Protein AF-A0A957UWJ5-F1 (afdb_monomer)

Secondary structure (DSSP, 8-state):
-HHHHHHHHHHHHHTT--S--TTGGGSSGGGHIIIIIHHHHHHHTT-HHHHHHHHHHHHHHHHHHHHHHS-HHHHHHHHHHHHHHHHHTT--SHHHHHHHHHHHHHHHHHHHHHHHHHHHH-TT----------

Nearest PDB structures (foldseek):
  8fbo-assembly1_C  TM=3.737E-01  e=3.255E+00  synthetic construct

Radius of gyration: 19.02 Å; Cα contacts (8 Å, |Δi|>4): 102; chains: 1; bounding box: 41×35×49 Å

Structure (mmCIF, N/CA/C/O backbone):
data_AF-A0A957UWJ5-F1
#
_entry.id   AF-A0A957UWJ5-F1
#
loop_
_atom_site.group_PDB
_atom_site.id
_atom_site.type_symbol
_atom_site.label_atom_id
_atom_site.label_alt_id
_atom_site.label_comp_id
_atom_site.label_asym_id
_atom_site.label_entity_id
_atom_site.label_seq_id
_atom_site.pdbx_PDB_ins_code
_atom_site.Cartn_x
_atom_site.Cartn_y
_atom_site.Cartn_z
_atom_site.occupancy
_atom_site.B_iso_or_equiv
_atom_site.auth_seq_id
_atom_site.auth_comp_id
_atom_site.auth_asym_id
_atom_site.auth_atom_id
_atom_site.pdbx_PDB_model_num
ATOM 1 N N . ALA A 1 1 ? -6.910 -5.283 -12.302 1.00 82.06 1 ALA A N 1
ATOM 2 C CA . ALA A 1 1 ? -5.707 -4.650 -12.886 1.00 82.06 1 ALA A CA 1
ATOM 3 C C . ALA A 1 1 ? -4.599 -4.466 -11.848 1.00 82.06 1 ALA A C 1
ATOM 5 O O . ALA A 1 1 ? -3.476 -4.878 -12.103 1.00 82.06 1 ALA A O 1
ATOM 6 N N . HIS A 1 2 ? -4.920 -3.923 -10.670 1.00 97.19 2 HIS A N 1
ATOM 7 C CA . HIS A 1 2 ? -3.923 -3.536 -9.662 1.00 97.19 2 HIS A CA 1
ATOM 8 C C . HIS A 1 2 ? -3.143 -4.683 -9.017 1.00 97.19 2 HIS A C 1
ATOM 10 O O . HIS A 1 2 ? -1.928 -4.583 -8.909 1.00 97.19 2 HIS A O 1
ATOM 16 N N . VAL A 1 3 ? -3.796 -5.791 -8.641 1.00 97.19 3 VAL A N 1
ATOM 17 C CA . VAL A 1 3 ? -3.092 -6.924 -8.004 1.00 97.19 3 VAL A CA 1
ATOM 18 C C . VAL A 1 3 ? -2.022 -7.540 -8.925 1.00 97.19 3 VAL A C 1
ATOM 20 O O . VAL A 1 3 ? -0.897 -7.715 -8.467 1.00 97.19 3 VAL A O 1
ATOM 23 N N . PRO A 1 4 ? -2.279 -7.791 -10.227 1.00 97.88 4 PRO A N 1
ATOM 24 C CA . PRO A 1 4 ? -1.217 -8.192 -11.154 1.00 97.88 4 PRO A CA 1
ATOM 25 C C . PRO A 1 4 ? -0.048 -7.199 -11.261 1.00 97.88 4 PRO A C 1
ATOM 27 O O . PRO A 1 4 ? 1.107 -7.617 -11.275 1.00 97.88 4 PRO A O 1
ATOM 30 N N . ALA A 1 5 ? -0.322 -5.889 -11.316 1.00 98.12 5 ALA A N 1
ATOM 31 C CA . ALA A 1 5 ? 0.729 -4.868 -11.378 1.00 98.12 5 ALA A CA 1
ATOM 32 C C . ALA A 1 5 ? 1.593 -4.858 -10.104 1.00 98.12 5 ALA A C 1
ATOM 34 O O . ALA A 1 5 ? 2.823 -4.830 -10.190 1.00 98.12 5 ALA A O 1
ATOM 35 N N . LEU A 1 6 ? 0.946 -4.970 -8.939 1.00 98.50 6 LEU A N 1
ATOM 36 C CA . LEU A 1 6 ? 1.604 -5.143 -7.647 1.00 98.50 6 LEU A CA 1
ATOM 37 C C . LEU A 1 6 ? 2.461 -6.414 -7.619 1.00 98.50 6 LEU A C 1
ATOM 39 O O . LEU A 1 6 ? 3.616 -6.346 -7.217 1.00 98.50 6 LEU A O 1
ATOM 43 N N . ALA A 1 7 ? 1.940 -7.552 -8.084 1.00 98.44 7 ALA A N 1
ATOM 44 C CA . ALA A 1 7 ? 2.684 -8.810 -8.112 1.00 98.44 7 ALA A CA 1
ATOM 45 C C . ALA A 1 7 ? 3.966 -8.701 -8.953 1.00 98.44 7 ALA A C 1
ATOM 47 O O . ALA A 1 7 ? 5.025 -9.143 -8.519 1.00 98.44 7 ALA A O 1
ATOM 48 N N . HIS A 1 8 ? 3.910 -8.034 -10.111 1.00 98.12 8 HIS A N 1
ATOM 49 C CA . HIS A 1 8 ? 5.105 -7.792 -10.924 1.00 98.12 8 HIS A CA 1
ATOM 50 C C . HIS A 1 8 ? 6.130 -6.887 -10.226 1.00 98.12 8 HIS A C 1
ATOM 52 O O . HIS A 1 8 ? 7.329 -7.140 -10.326 1.00 98.12 8 HIS A O 1
ATOM 58 N N . ALA A 1 9 ? 5.682 -5.832 -9.538 1.00 98.00 9 ALA A N 1
ATOM 59 C CA . ALA A 1 9 ? 6.575 -4.967 -8.766 1.00 98.00 9 ALA A CA 1
ATOM 60 C C . ALA A 1 9 ? 7.195 -5.712 -7.572 1.00 98.00 9 ALA A C 1
ATOM 62 O O . ALA A 1 9 ? 8.382 -5.542 -7.296 1.00 98.00 9 ALA A O 1
ATOM 63 N N . PHE A 1 10 ? 6.413 -6.570 -6.913 1.00 98.31 10 PHE A N 1
ATOM 64 C CA . PHE A 1 10 ? 6.862 -7.426 -5.820 1.00 98.31 10 PHE A CA 1
ATOM 65 C C . PHE A 1 10 ? 7.955 -8.385 -6.280 1.00 98.31 10 PHE A C 1
ATOM 67 O O . PHE A 1 10 ? 9.025 -8.424 -5.678 1.00 98.31 10 PHE A O 1
ATOM 74 N N . ASP A 1 11 ? 7.715 -9.115 -7.370 1.00 97.81 11 ASP A N 1
ATOM 75 C CA . ASP A 1 11 ? 8.660 -10.103 -7.893 1.00 97.81 11 ASP A CA 1
ATOM 76 C C . ASP A 1 11 ? 9.981 -9.439 -8.324 1.00 97.81 11 ASP A C 1
ATOM 78 O O . ASP A 1 11 ? 11.062 -9.969 -8.063 1.00 97.81 11 ASP A O 1
ATOM 82 N N . ALA A 1 12 ? 9.910 -8.238 -8.911 1.00 96.75 12 ALA A N 1
ATOM 83 C CA . ALA A 1 12 ? 11.089 -7.451 -9.267 1.00 96.75 12 ALA A CA 1
ATOM 84 C C . ALA A 1 12 ? 11.868 -6.962 -8.035 1.00 96.75 12 ALA A C 1
ATOM 86 O O . ALA A 1 12 ? 13.096 -7.059 -8.007 1.00 96.75 12 ALA A O 1
ATOM 87 N N . ALA A 1 13 ? 11.171 -6.449 -7.018 1.00 95.94 13 ALA A N 1
ATOM 88 C CA . ALA A 1 13 ? 11.802 -5.959 -5.800 1.00 95.94 13 ALA A CA 1
ATOM 89 C C . ALA A 1 13 ? 12.431 -7.109 -4.999 1.00 95.94 13 ALA A C 1
ATOM 91 O O . ALA A 1 13 ? 13.614 -7.040 -4.676 1.00 95.94 13 ALA A O 1
ATOM 92 N N . ALA A 1 14 ? 11.694 -8.198 -4.756 1.00 95.31 14 ALA A N 1
ATOM 93 C CA . ALA A 1 14 ? 12.146 -9.350 -3.971 1.00 95.31 14 ALA A CA 1
ATOM 94 C C . ALA A 1 14 ? 13.388 -10.045 -4.558 1.00 95.31 14 ALA A C 1
ATOM 96 O O . ALA A 1 14 ? 14.168 -10.638 -3.816 1.00 95.31 14 ALA A O 1
ATOM 97 N N . ALA A 1 15 ? 13.601 -9.956 -5.876 1.00 94.44 15 ALA A N 1
ATOM 98 C CA . ALA A 1 15 ? 14.810 -10.456 -6.533 1.00 94.44 15 ALA A CA 1
ATOM 99 C C . ALA A 1 15 ? 16.056 -9.575 -6.303 1.00 94.44 15 ALA A C 1
ATOM 101 O O . ALA A 1 15 ? 17.179 -10.027 -6.542 1.00 94.44 15 ALA A O 1
ATOM 102 N N . LEU A 1 16 ? 15.873 -8.322 -5.880 1.00 91.00 16 LEU A N 1
ATOM 103 C CA . LEU A 1 16 ? 16.930 -7.313 -5.790 1.00 91.00 16 LEU A CA 1
ATOM 104 C C . LEU A 1 16 ? 17.182 -6.790 -4.376 1.00 91.00 16 LEU A C 1
ATOM 106 O O . LEU A 1 16 ? 18.248 -6.209 -4.180 1.00 91.00 16 LEU A O 1
ATOM 110 N N . VAL A 1 17 ? 16.268 -7.011 -3.418 1.00 87.38 17 VAL A N 1
ATOM 111 C CA . VAL A 1 17 ? 16.419 -6.546 -2.029 1.00 87.38 17 VAL A CA 1
ATOM 112 C C . VAL A 1 17 ? 17.769 -6.988 -1.464 1.00 87.38 17 VAL A C 1
ATOM 114 O O . VAL A 1 17 ? 18.050 -8.178 -1.303 1.00 87.38 17 VAL A O 1
ATOM 117 N N . LYS A 1 18 ? 18.605 -6.002 -1.150 1.00 85.31 18 LYS A N 1
ATOM 118 C CA . LYS A 1 18 ? 19.921 -6.170 -0.518 1.00 85.31 18 LYS A CA 1
ATOM 119 C C . LYS A 1 18 ? 20.112 -5.183 0.616 1.00 85.31 18 LYS A C 1
ATOM 121 O O . LYS A 1 18 ? 20.799 -5.503 1.586 1.00 85.31 18 LYS A O 1
ATOM 126 N N . THR A 1 19 ? 19.525 -3.993 0.500 1.00 83.31 19 THR A N 1
ATOM 127 C CA . THR A 1 19 ? 19.641 -2.978 1.539 1.00 83.31 19 THR A CA 1
ATOM 128 C C . THR A 1 19 ? 18.785 -3.375 2.748 1.00 83.31 19 THR A C 1
ATOM 130 O O . THR A 1 19 ? 17.581 -3.599 2.600 1.00 83.31 19 THR A O 1
ATOM 133 N N . PRO A 1 20 ? 19.359 -3.445 3.965 1.00 80.31 20 PRO A N 1
ATOM 134 C CA . PRO A 1 20 ? 18.632 -3.805 5.179 1.00 80.31 20 PRO A CA 1
ATOM 135 C C . PRO A 1 20 ? 17.853 -2.599 5.726 1.00 80.31 20 PRO A C 1
ATOM 137 O O . PRO A 1 20 ? 18.110 -2.114 6.827 1.00 80.31 20 PRO A O 1
ATOM 140 N N . ILE A 1 21 ? 16.918 -2.077 4.936 1.00 80.06 21 ILE A N 1
ATOM 141 C CA . ILE A 1 21 ? 15.938 -1.090 5.400 1.00 80.06 21 ILE A CA 1
ATOM 142 C C . ILE A 1 21 ? 14.778 -1.789 6.122 1.00 80.06 21 ILE A C 1
ATOM 144 O O . ILE A 1 21 ? 14.571 -2.999 5.989 1.00 80.06 21 ILE A O 1
ATOM 148 N N . LEU A 1 22 ? 14.029 -1.021 6.919 1.00 84.00 22 LEU A N 1
ATOM 149 C CA . LEU A 1 22 ? 12.871 -1.528 7.658 1.00 84.00 22 LEU A CA 1
ATOM 150 C C . LEU A 1 22 ? 11.915 -2.286 6.723 1.00 84.00 22 LEU A C 1
ATOM 152 O O . LEU A 1 22 ? 11.658 -1.851 5.602 1.00 84.00 22 LEU A O 1
ATOM 156 N N . PHE A 1 23 ? 11.366 -3.398 7.221 1.00 84.38 23 PHE A N 1
ATOM 157 C CA . PHE A 1 23 ? 10.418 -4.264 6.505 1.00 84.38 23 PHE A CA 1
ATOM 158 C C . PHE A 1 23 ? 10.995 -5.054 5.314 1.00 84.38 23 PHE A C 1
ATOM 160 O O . PHE A 1 23 ? 10.237 -5.509 4.462 1.00 84.38 23 PHE A O 1
ATOM 167 N N . ALA A 1 24 ? 12.313 -5.284 5.249 1.00 85.94 24 ALA A N 1
ATOM 168 C CA . ALA A 1 24 ? 12.923 -6.117 4.198 1.00 85.94 24 ALA A CA 1
ATOM 169 C C . ALA A 1 24 ? 12.370 -7.551 4.125 1.00 85.94 24 ALA A C 1
ATOM 171 O O . ALA A 1 24 ? 12.262 -8.109 3.036 1.00 85.94 24 ALA A O 1
ATOM 172 N N . SER A 1 25 ? 11.951 -8.133 5.253 1.00 89.88 25 SER A N 1
ATOM 173 C CA . SER A 1 25 ? 11.282 -9.443 5.287 1.00 89.88 25 SER A CA 1
ATOM 174 C C . SER A 1 25 ? 9.991 -9.487 4.473 1.00 89.88 25 SER A C 1
ATOM 176 O O . SER A 1 25 ? 9.648 -10.535 3.922 1.00 89.88 25 SER A O 1
ATOM 178 N N . ASP A 1 26 ? 9.294 -8.354 4.386 1.00 92.19 26 ASP A N 1
ATOM 179 C CA . ASP A 1 26 ? 7.964 -8.257 3.787 1.00 92.19 26 ASP A CA 1
ATOM 180 C C . ASP A 1 26 ? 8.041 -8.293 2.257 1.00 92.19 26 ASP A C 1
ATOM 182 O O . ASP A 1 26 ? 7.057 -8.613 1.599 1.00 92.19 26 ASP A O 1
ATOM 186 N N . ILE A 1 27 ? 9.220 -8.020 1.687 1.00 94.94 27 ILE A N 1
ATOM 187 C CA . ILE A 1 27 ? 9.502 -8.087 0.250 1.00 94.94 27 ILE A CA 1
ATOM 188 C C . ILE A 1 27 ? 10.496 -9.224 0.003 1.00 94.94 27 ILE A C 1
ATOM 190 O O . ILE A 1 27 ? 11.671 -9.032 -0.304 1.00 94.94 27 ILE A O 1
ATOM 194 N N . SER A 1 28 ? 10.007 -10.448 0.185 1.00 94.62 28 SER A N 1
ATOM 195 C CA . SER A 1 28 ? 10.775 -11.679 0.011 1.00 94.62 28 SER A CA 1
ATOM 196 C C . SER A 1 28 ? 9.935 -12.760 -0.671 1.00 94.62 28 SER A C 1
ATOM 198 O O . SER A 1 28 ? 8.703 -12.711 -0.609 1.00 94.62 28 SER A O 1
ATOM 200 N N . PRO A 1 29 ? 10.557 -13.792 -1.271 1.00 95.00 29 PRO A N 1
ATOM 201 C CA . PRO A 1 29 ? 9.809 -14.915 -1.834 1.00 95.00 29 PRO A CA 1
ATOM 202 C C . PRO A 1 29 ? 8.856 -15.577 -0.826 1.00 95.00 29 PRO A C 1
ATOM 204 O O . PRO A 1 29 ? 7.753 -15.972 -1.193 1.00 95.00 29 PRO A O 1
ATOM 207 N N . ALA A 1 30 ? 9.248 -15.644 0.453 1.00 95.56 30 ALA A N 1
ATOM 208 C CA . ALA A 1 30 ? 8.425 -16.209 1.523 1.00 95.56 30 ALA A CA 1
ATOM 209 C C . ALA A 1 30 ? 7.211 -15.332 1.878 1.00 95.56 30 ALA A C 1
ATOM 211 O O . ALA A 1 30 ? 6.173 -15.855 2.273 1.00 95.56 30 ALA A O 1
ATOM 212 N N . ALA A 1 31 ? 7.317 -14.011 1.710 1.00 95.88 31 ALA A N 1
ATOM 213 C CA . ALA A 1 31 ? 6.231 -13.070 1.975 1.00 95.88 31 ALA A CA 1
ATOM 214 C C . ALA A 1 31 ? 5.256 -12.913 0.796 1.00 95.88 31 ALA A C 1
ATOM 216 O O . ALA A 1 31 ? 4.186 -12.323 0.963 1.00 95.88 31 ALA A O 1
ATOM 217 N N . ARG A 1 32 ? 5.587 -13.446 -0.389 1.00 97.19 32 ARG A N 1
ATOM 218 C CA . ARG A 1 32 ? 4.751 -13.314 -1.590 1.00 97.19 32 ARG A CA 1
ATOM 219 C C . ARG A 1 32 ? 3.328 -13.854 -1.401 1.00 97.19 32 ARG A C 1
ATOM 221 O O . ARG A 1 32 ? 2.408 -13.114 -1.743 1.00 97.19 32 ARG A O 1
ATOM 228 N N . PRO A 1 33 ? 3.101 -15.063 -0.843 1.00 97.19 33 PRO A N 1
ATOM 229 C CA . PRO A 1 33 ? 1.739 -15.559 -0.642 1.00 97.19 33 PRO A CA 1
ATOM 230 C C . PRO A 1 33 ? 0.950 -14.681 0.333 1.00 97.19 33 PRO A C 1
ATOM 232 O O . PRO A 1 33 ? -0.213 -14.378 0.105 1.00 97.19 33 PRO A O 1
ATOM 235 N N . ILE A 1 34 ? 1.611 -14.178 1.377 1.00 95.88 34 ILE A N 1
ATOM 236 C CA . ILE A 1 34 ? 0.987 -13.291 2.367 1.00 95.88 34 ILE A CA 1
ATOM 237 C C . ILE A 1 34 ? 0.565 -11.968 1.710 1.00 95.88 34 ILE A C 1
ATOM 239 O O . ILE A 1 34 ? -0.547 -11.495 1.911 1.00 95.88 34 ILE A O 1
ATOM 243 N N . SER A 1 35 ? 1.442 -11.386 0.891 1.00 96.19 35 SER A N 1
ATOM 244 C CA . SER A 1 35 ? 1.228 -10.063 0.298 1.00 96.19 35 SER A CA 1
ATOM 245 C C . SER A 1 35 ? 0.296 -10.071 -0.914 1.00 96.19 35 SER A C 1
ATOM 247 O O . SER A 1 35 ? -0.501 -9.150 -1.083 1.00 96.19 35 SER A O 1
ATOM 249 N N . ILE A 1 36 ? 0.422 -11.071 -1.789 1.00 97.94 36 ILE A N 1
ATOM 250 C CA . ILE A 1 36 ? -0.302 -11.127 -3.065 1.00 97.94 36 ILE A CA 1
ATOM 251 C C . ILE A 1 36 ? -1.554 -11.988 -2.934 1.00 97.94 36 ILE A C 1
ATOM 253 O O . ILE A 1 36 ? -2.651 -11.512 -3.231 1.00 97.94 36 ILE A O 1
ATOM 257 N N . ASP A 1 37 ? -1.411 -13.225 -2.460 1.00 97.50 37 ASP A N 1
ATOM 258 C CA . ASP A 1 37 ? -2.555 -14.130 -2.333 1.00 97.50 37 ASP A CA 1
ATOM 259 C C . ASP A 1 37 ? -3.467 -13.673 -1.188 1.00 97.50 37 ASP A C 1
ATOM 261 O O . ASP A 1 37 ? -4.685 -13.684 -1.347 1.00 97.50 37 ASP A O 1
ATOM 265 N N . GLY A 1 38 ? -2.901 -13.133 -0.102 1.00 96.69 38 GLY A N 1
ATOM 266 C CA . GLY A 1 38 ? -3.670 -12.499 0.972 1.00 96.69 38 GLY A CA 1
ATOM 267 C C . GLY A 1 38 ? -4.528 -11.322 0.491 1.00 96.69 38 GLY A C 1
ATOM 268 O O . GLY A 1 38 ? -5.690 -11.212 0.876 1.00 96.69 38 GLY A O 1
ATOM 269 N N . ALA A 1 39 ? -4.021 -10.484 -0.422 1.00 96.75 39 ALA A N 1
ATOM 270 C CA . ALA A 1 39 ? -4.825 -9.415 -1.020 1.00 96.75 39 ALA A CA 1
ATOM 271 C C . ALA A 1 39 ? -5.977 -9.973 -1.879 1.00 96.75 39 ALA A C 1
ATOM 273 O O . ALA A 1 39 ? -7.093 -9.450 -1.839 1.00 96.75 39 ALA A O 1
ATOM 274 N N . LEU A 1 40 ? -5.736 -11.047 -2.641 1.00 97.44 40 LEU A N 1
ATOM 275 C CA . LEU A 1 40 ? -6.781 -11.725 -3.419 1.00 97.44 40 LEU A CA 1
ATOM 276 C C . LEU A 1 40 ? -7.842 -12.364 -2.517 1.00 97.44 40 LEU A C 1
ATOM 278 O O . LEU A 1 40 ? -9.032 -12.236 -2.800 1.00 97.44 40 LEU A O 1
ATOM 282 N N . GLU A 1 41 ? -7.426 -13.003 -1.426 1.00 98.00 41 GLU A N 1
ATOM 283 C CA . GLU A 1 41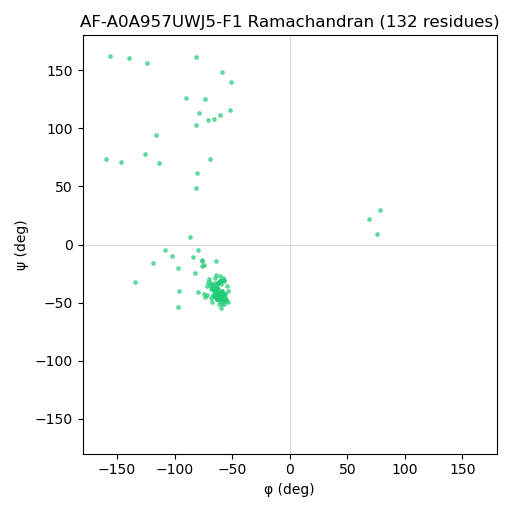 ? -8.317 -13.608 -0.437 1.00 98.00 41 GLU A CA 1
ATOM 284 C C . GLU A 1 41 ? -9.182 -12.549 0.254 1.00 98.00 41 GLU A C 1
ATOM 286 O O . GLU A 1 41 ? -10.403 -12.689 0.322 1.00 98.00 41 GLU A O 1
ATOM 291 N N . GLN A 1 42 ? -8.582 -11.438 0.691 1.00 97.75 42 GLN A N 1
ATOM 292 C CA . GLN A 1 42 ? -9.317 -10.314 1.271 1.00 97.75 42 GLN A CA 1
ATOM 293 C C . GLN A 1 42 ? -10.355 -9.756 0.290 1.00 97.75 42 GLN A C 1
ATOM 295 O O . GLN A 1 42 ? -11.494 -9.502 0.680 1.00 97.75 42 GLN A O 1
ATOM 300 N N . ILE A 1 43 ? -10.009 -9.615 -0.994 1.00 97.06 43 ILE A N 1
ATOM 301 C CA . ILE A 1 43 ? -10.969 -9.203 -2.029 1.00 97.06 43 ILE A CA 1
ATOM 302 C C . ILE A 1 43 ? -12.098 -10.230 -2.166 1.00 97.06 43 ILE A C 1
ATOM 304 O O . ILE A 1 43 ? -13.262 -9.833 -2.210 1.00 97.06 43 ILE A O 1
ATOM 308 N N . ALA A 1 44 ? -11.776 -11.523 -2.215 1.00 97.81 44 ALA A N 1
ATOM 309 C CA . ALA A 1 44 ? -12.764 -12.592 -2.348 1.00 97.81 44 ALA A CA 1
ATOM 310 C C . ALA A 1 44 ? -13.740 -12.642 -1.158 1.00 97.81 44 ALA A C 1
ATOM 312 O O . ALA A 1 44 ? -14.921 -12.927 -1.346 1.00 97.81 44 ALA A O 1
ATOM 313 N N . HIS A 1 45 ? -13.273 -12.299 0.043 1.00 98.06 45 HIS A N 1
ATOM 314 C CA . HIS A 1 45 ? -14.087 -12.217 1.258 1.00 98.06 45 HIS A CA 1
ATOM 315 C C . HIS A 1 45 ? -14.789 -10.860 1.461 1.00 98.06 45 HIS A C 1
ATOM 317 O O . HIS A 1 45 ? -15.406 -10.637 2.500 1.00 98.06 45 HIS A O 1
ATOM 323 N N . GLY A 1 46 ? -14.720 -9.939 0.493 1.00 97.81 46 GLY A N 1
ATOM 324 C CA . GLY A 1 46 ? -15.366 -8.624 0.590 1.00 97.81 46 GLY A CA 1
ATOM 325 C C . GLY A 1 46 ? -14.644 -7.626 1.505 1.00 97.81 46 GLY A C 1
ATOM 326 O O . GLY A 1 46 ? -15.144 -6.526 1.749 1.00 97.81 46 GLY A O 1
ATOM 327 N N . LEU A 1 47 ? -13.438 -7.954 1.975 1.00 97.88 47 LEU A N 1
ATOM 328 C CA . LEU A 1 47 ? -12.581 -7.110 2.813 1.00 97.88 47 LEU A CA 1
ATOM 329 C C . LEU A 1 47 ? -11.801 -6.090 1.964 1.00 97.88 47 LEU A C 1
ATOM 331 O O . LEU A 1 47 ? -10.592 -5.920 2.102 1.00 97.88 47 LEU A O 1
ATOM 335 N N . HIS A 1 48 ? -12.489 -5.383 1.064 1.00 95.94 48 HIS A N 1
ATOM 336 C CA . HIS A 1 48 ? -11.854 -4.513 0.066 1.00 95.94 48 HIS A CA 1
ATOM 337 C C . HIS A 1 48 ? -11.049 -3.356 0.672 1.00 95.94 48 HIS A C 1
ATOM 339 O O . HIS A 1 48 ? -10.036 -2.957 0.102 1.00 95.94 48 HIS A O 1
ATOM 345 N N . ARG A 1 49 ? -11.485 -2.818 1.821 1.00 95.94 49 ARG A N 1
ATOM 346 C CA . ARG A 1 49 ? -10.764 -1.744 2.533 1.00 95.94 49 ARG A CA 1
ATOM 347 C C . ARG A 1 49 ? -9.428 -2.224 3.098 1.00 95.94 49 ARG A C 1
ATOM 349 O O . ARG A 1 49 ? -8.451 -1.487 3.056 1.00 95.94 49 ARG A O 1
ATOM 356 N N . GLU A 1 50 ? -9.397 -3.458 3.578 1.00 96.88 50 GLU A N 1
ATOM 357 C CA . GLU A 1 50 ? -8.179 -4.074 4.092 1.00 96.88 50 GLU A CA 1
ATOM 358 C C . GLU A 1 50 ? -7.240 -4.433 2.936 1.00 96.88 50 GLU A C 1
ATOM 360 O O . GLU A 1 50 ? -6.067 -4.063 2.942 1.00 96.88 50 GLU A O 1
ATOM 365 N N . ALA A 1 51 ? -7.794 -5.034 1.877 1.00 97.62 51 ALA A N 1
ATOM 366 C CA . ALA A 1 51 ? -7.047 -5.356 0.667 1.00 97.62 51 ALA A CA 1
ATOM 367 C C . ALA A 1 51 ? -6.366 -4.125 0.071 1.00 97.62 51 ALA A C 1
ATOM 369 O O . ALA A 1 51 ? -5.174 -4.159 -0.224 1.00 97.62 51 ALA A O 1
ATOM 370 N N . ILE A 1 52 ? -7.095 -3.015 -0.083 1.00 97.62 52 ILE A N 1
ATOM 371 C CA . ILE A 1 52 ? -6.525 -1.814 -0.694 1.00 97.62 52 ILE A CA 1
ATOM 372 C C . ILE A 1 52 ? -5.434 -1.187 0.179 1.00 97.62 52 ILE A C 1
ATOM 374 O O . ILE A 1 52 ? -4.429 -0.719 -0.357 1.00 97.62 52 ILE A O 1
ATOM 378 N N . PHE A 1 53 ? -5.592 -1.225 1.507 1.00 97.12 53 PHE A N 1
ATOM 379 C CA . PHE A 1 53 ? -4.570 -0.772 2.446 1.00 97.12 53 PHE A CA 1
ATOM 380 C C . PHE A 1 53 ? -3.277 -1.577 2.271 1.00 97.12 53 PHE A C 1
ATOM 382 O O . PHE A 1 53 ? -2.228 -0.995 1.980 1.00 97.12 53 PHE A O 1
ATOM 389 N N . TRP A 1 54 ? -3.357 -2.910 2.347 1.00 97.69 54 TRP A N 1
ATOM 390 C CA . TRP A 1 54 ? -2.180 -3.769 2.196 1.00 97.69 54 TRP A CA 1
ATOM 391 C C . TRP A 1 54 ? -1.562 -3.685 0.809 1.00 97.69 54 TRP A C 1
ATOM 393 O O . TRP A 1 54 ? -0.340 -3.641 0.690 1.00 97.69 54 TRP A O 1
ATOM 403 N N . MET A 1 55 ? -2.375 -3.579 -0.242 1.00 98.25 55 MET A N 1
ATOM 404 C CA . MET A 1 55 ? -1.871 -3.387 -1.599 1.00 98.25 55 MET A CA 1
ATOM 405 C C . MET A 1 55 ? -1.019 -2.119 -1.710 1.00 98.25 55 MET A C 1
ATOM 407 O O . MET A 1 55 ? 0.089 -2.185 -2.239 1.00 98.25 55 MET A O 1
ATOM 411 N N . VAL A 1 56 ? -1.493 -0.977 -1.195 1.00 98.06 56 VAL A N 1
ATOM 412 C CA . VAL A 1 56 ? -0.737 0.288 -1.233 1.00 98.06 56 VAL A CA 1
ATOM 413 C C . VAL A 1 56 ? 0.535 0.200 -0.390 1.00 98.06 56 VAL A C 1
ATOM 415 O O . VAL A 1 56 ? 1.595 0.632 -0.851 1.00 98.06 56 VAL A O 1
ATOM 418 N N . VAL A 1 57 ? 0.461 -0.383 0.811 1.00 96.94 57 VAL A N 1
ATOM 419 C CA . VAL A 1 57 ? 1.623 -0.573 1.698 1.00 96.94 57 VAL A CA 1
ATOM 420 C C . VAL A 1 57 ? 2.696 -1.416 1.011 1.00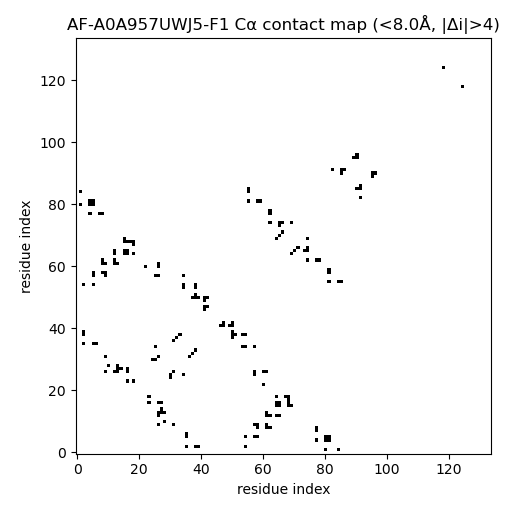 96.94 57 VAL A C 1
ATOM 422 O O . VAL A 1 57 ? 3.854 -0.998 0.924 1.00 96.94 57 VAL A O 1
ATOM 425 N N . THR A 1 58 ? 2.317 -2.573 0.470 1.00 97.69 58 THR A N 1
ATOM 426 C CA . THR A 1 58 ? 3.245 -3.484 -0.203 1.00 97.69 58 THR A CA 1
ATOM 427 C C . THR A 1 58 ? 3.839 -2.845 -1.453 1.00 97.69 58 THR A C 1
ATOM 429 O O . THR A 1 58 ? 5.055 -2.900 -1.634 1.00 97.69 58 THR A O 1
ATOM 432 N N . TYR A 1 59 ? 3.036 -2.173 -2.285 1.00 98.19 59 TYR A N 1
ATOM 433 C CA . TYR A 1 59 ? 3.550 -1.503 -3.486 1.00 98.19 59 TYR A CA 1
ATOM 434 C C . TYR A 1 59 ? 4.546 -0.394 -3.120 1.00 98.19 59 TYR A C 1
ATOM 436 O O . TYR A 1 59 ? 5.634 -0.321 -3.692 1.00 98.19 59 TYR A O 1
ATOM 444 N N . THR A 1 60 ? 4.222 0.420 -2.111 1.00 96.50 60 THR A N 1
ATOM 445 C CA . THR A 1 60 ? 5.110 1.486 -1.622 1.00 96.50 60 THR A CA 1
ATOM 446 C C . THR A 1 60 ? 6.453 0.913 -1.173 1.00 96.50 60 THR A C 1
ATOM 448 O O . THR A 1 60 ? 7.500 1.439 -1.546 1.00 96.50 60 THR A O 1
ATOM 451 N N . ARG A 1 61 ? 6.443 -0.206 -0.436 1.00 95.56 61 ARG A N 1
ATOM 452 C CA . ARG A 1 61 ? 7.671 -0.908 -0.037 1.00 95.56 61 ARG A CA 1
ATOM 453 C C . ARG A 1 61 ? 8.454 -1.406 -1.250 1.00 95.56 61 ARG A C 1
ATOM 455 O O . ARG A 1 61 ? 9.650 -1.149 -1.316 1.00 95.56 61 ARG A O 1
ATOM 462 N N . CYS A 1 62 ? 7.799 -2.028 -2.233 1.00 96.50 62 CYS A N 1
ATOM 463 C CA . CYS A 1 62 ? 8.460 -2.472 -3.468 1.00 96.50 62 CYS A CA 1
ATOM 464 C C . CYS A 1 62 ? 9.209 -1.317 -4.147 1.00 96.50 62 CYS A C 1
ATOM 466 O O . CYS A 1 62 ? 10.391 -1.447 -4.458 1.00 96.50 62 CYS A O 1
ATOM 468 N N . LEU A 1 63 ? 8.548 -0.168 -4.335 1.00 96.44 63 LEU A N 1
ATOM 469 C CA . LEU A 1 63 ? 9.175 1.000 -4.958 1.00 96.44 63 LEU A CA 1
ATOM 470 C C . LEU A 1 63 ? 10.292 1.594 -4.092 1.00 96.44 63 LEU A C 1
ATOM 472 O O . LEU A 1 63 ? 11.302 2.046 -4.632 1.00 96.44 63 LEU A O 1
ATOM 476 N N . HIS A 1 64 ? 10.146 1.561 -2.765 1.00 94.88 64 HIS A N 1
ATOM 477 C CA . HIS A 1 64 ? 11.190 2.002 -1.845 1.00 94.88 64 HIS A CA 1
ATOM 478 C C . HIS A 1 64 ? 12.466 1.166 -2.013 1.00 94.88 64 HIS A C 1
ATOM 480 O O . HIS A 1 64 ? 13.531 1.737 -2.234 1.00 94.88 64 HIS A O 1
ATOM 486 N N . PHE A 1 65 ? 12.360 -0.168 -2.032 1.00 94.00 65 PHE A N 1
ATOM 487 C CA . PHE A 1 65 ? 13.505 -1.045 -2.305 1.00 94.00 65 PHE A CA 1
ATOM 488 C C . PHE A 1 65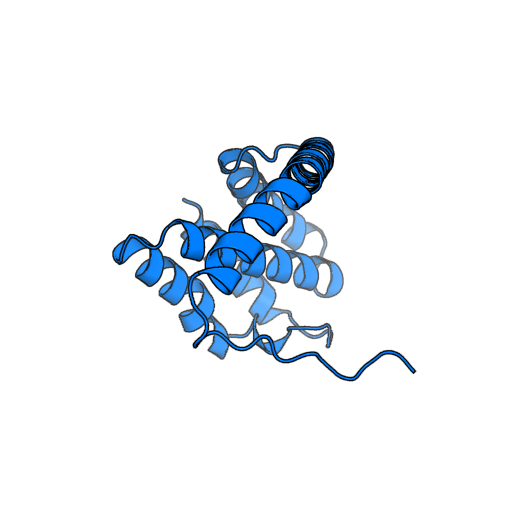 ? 14.087 -0.827 -3.703 1.00 94.00 65 PHE A C 1
ATOM 490 O O . PHE A 1 65 ? 15.297 -0.669 -3.836 1.00 94.00 65 PHE A O 1
ATOM 497 N N . LEU A 1 66 ? 13.249 -0.748 -4.743 1.00 95.00 66 LEU A N 1
ATOM 498 C CA . LEU A 1 66 ? 13.719 -0.509 -6.113 1.00 95.00 66 LEU A CA 1
ATOM 499 C C . LEU A 1 66 ? 14.466 0.826 -6.255 1.00 95.00 66 LEU A C 1
ATOM 501 O O . LEU A 1 66 ? 15.402 0.914 -7.040 1.00 95.00 66 LEU A O 1
ATOM 505 N N . THR A 1 67 ? 14.101 1.845 -5.475 1.00 95.00 67 THR A N 1
ATOM 506 C CA . THR A 1 67 ? 14.812 3.135 -5.462 1.00 95.00 67 THR A CA 1
ATOM 507 C C . THR A 1 67 ? 16.250 3.005 -4.946 1.00 95.00 67 THR A C 1
ATOM 509 O O . THR A 1 67 ? 17.113 3.780 -5.352 1.00 95.00 67 THR A O 1
ATOM 512 N N . HIS A 1 68 ? 16.523 2.034 -4.069 1.00 92.38 68 HIS A N 1
ATOM 513 C CA . HIS A 1 68 ? 17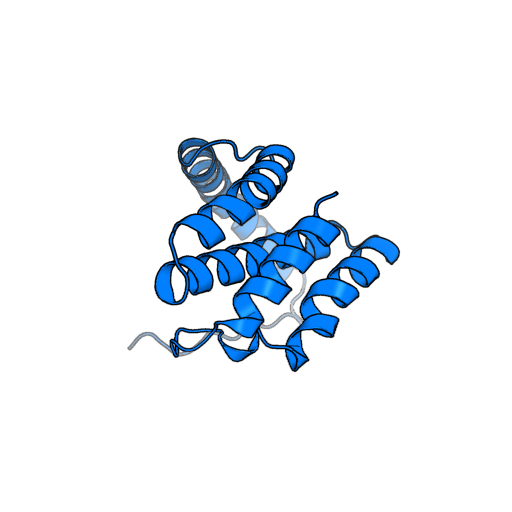.847 1.811 -3.481 1.00 92.38 68 HIS A CA 1
ATOM 514 C C . HIS A 1 68 ? 18.665 0.739 -4.209 1.00 92.38 68 HIS A C 1
ATOM 516 O O . HIS A 1 68 ? 19.870 0.906 -4.392 1.00 92.38 68 HIS A O 1
ATOM 522 N N . ASP A 1 69 ? 18.017 -0.351 -4.619 1.00 91.62 69 ASP A N 1
ATOM 523 C CA . ASP A 1 69 ? 18.692 -1.588 -5.020 1.00 91.62 69 ASP A CA 1
ATOM 524 C C . ASP A 1 69 ? 18.636 -1.861 -6.536 1.00 91.62 69 ASP A C 1
ATOM 526 O O . ASP A 1 69 ? 19.258 -2.820 -7.009 1.00 91.62 69 ASP A O 1
ATOM 530 N N . ALA A 1 70 ? 17.917 -1.041 -7.317 1.00 93.12 70 ALA A N 1
ATOM 531 C CA . ALA A 1 70 ? 17.714 -1.256 -8.749 1.00 93.12 70 ALA A CA 1
ATOM 532 C C . ALA A 1 70 ? 18.158 -0.073 -9.635 1.00 93.12 70 ALA A C 1
ATOM 534 O O . ALA A 1 70 ? 18.177 1.077 -9.195 1.00 93.12 70 ALA A O 1
ATOM 535 N N . PRO A 1 71 ? 18.466 -0.328 -10.923 1.00 94.75 71 PRO A N 1
ATOM 536 C CA . PRO A 1 71 ? 18.600 0.728 -11.924 1.00 94.75 71 PRO A CA 1
ATOM 537 C C . PRO A 1 71 ? 17.309 1.545 -12.071 1.00 94.75 71 PRO A C 1
ATOM 539 O O . PRO A 1 71 ? 16.201 1.008 -11.949 1.00 94.75 71 PRO A O 1
ATOM 542 N N . ALA A 1 72 ? 17.448 2.831 -12.400 1.00 94.69 72 ALA A N 1
ATOM 543 C CA . ALA A 1 72 ? 16.330 3.771 -12.508 1.00 94.69 72 ALA A CA 1
ATOM 544 C C . ALA A 1 72 ? 15.254 3.320 -13.515 1.00 94.69 72 ALA A C 1
ATOM 546 O O . ALA A 1 72 ? 14.066 3.584 -13.326 1.00 94.69 72 ALA A O 1
ATOM 547 N N . GLU A 1 73 ? 15.647 2.591 -14.560 1.00 96.44 73 GLU A N 1
ATOM 548 C CA . GLU A 1 73 ? 14.748 2.060 -15.585 1.00 96.44 73 GLU A CA 1
ATOM 549 C C . GLU A 1 73 ? 13.773 1.023 -15.021 1.00 96.44 73 GLU A C 1
ATOM 551 O O . GLU A 1 73 ? 12.637 0.917 -15.491 1.00 96.44 73 GLU A O 1
ATOM 556 N N . LEU A 1 74 ? 14.202 0.249 -14.017 1.00 94.69 74 LEU A N 1
ATOM 557 C CA . LEU A 1 74 ? 13.344 -0.751 -13.393 1.00 94.69 74 LEU A CA 1
ATOM 558 C C . LEU A 1 74 ? 12.308 -0.083 -12.489 1.00 94.69 74 LEU A C 1
ATOM 560 O O . LEU A 1 74 ? 11.132 -0.427 -12.574 1.00 94.69 74 LEU A O 1
ATOM 564 N N . LEU A 1 75 ? 12.709 0.925 -11.707 1.00 96.75 75 LEU A N 1
ATOM 565 C CA . LEU A 1 75 ? 11.772 1.750 -10.941 1.00 96.75 75 LEU A CA 1
ATOM 566 C C . LEU A 1 75 ? 10.731 2.395 -11.871 1.00 96.75 75 LEU A C 1
ATOM 568 O O . LEU A 1 75 ? 9.531 2.210 -11.675 1.00 96.75 75 LEU A O 1
ATOM 572 N N . ALA A 1 76 ? 11.189 3.056 -12.940 1.00 97.19 76 ALA A N 1
ATOM 573 C CA . ALA A 1 76 ? 10.326 3.736 -13.907 1.00 97.19 76 ALA A CA 1
ATOM 574 C C . ALA A 1 76 ? 9.302 2.804 -14.581 1.00 97.19 76 ALA A C 1
ATOM 576 O O . ALA A 1 76 ? 8.210 3.244 -14.936 1.00 97.19 76 ALA A O 1
ATOM 577 N N . ARG A 1 77 ? 9.615 1.511 -14.733 1.00 97.69 77 ARG A N 1
ATOM 578 C CA . ARG A 1 77 ? 8.682 0.509 -15.272 1.00 97.69 77 ARG A CA 1
ATOM 579 C C . ARG A 1 77 ? 7.507 0.226 -14.333 1.00 97.69 77 ARG A C 1
ATOM 581 O O . ARG A 1 77 ? 6.418 -0.082 -14.813 1.00 97.69 77 ARG A O 1
ATOM 588 N N . HIS A 1 78 ? 7.723 0.288 -13.020 1.00 97.81 78 HIS A N 1
ATOM 589 C CA . HIS A 1 78 ? 6.724 -0.099 -12.020 1.00 97.81 78 HIS A CA 1
ATOM 590 C C . HIS A 1 78 ? 5.927 1.082 -11.453 1.00 97.81 78 HIS A C 1
ATOM 592 O O . HIS A 1 78 ? 4.816 0.858 -10.963 1.00 97.81 78 HIS A O 1
ATOM 598 N N . THR A 1 79 ? 6.435 2.313 -11.572 1.00 97.56 79 THR A N 1
ATOM 599 C CA . THR A 1 79 ? 5.761 3.540 -11.112 1.00 97.56 79 THR A CA 1
ATOM 600 C C . THR A 1 79 ? 4.359 3.746 -11.708 1.00 97.56 79 THR A C 1
ATOM 602 O O . THR A 1 79 ? 3.439 3.972 -10.927 1.00 97.56 79 THR A O 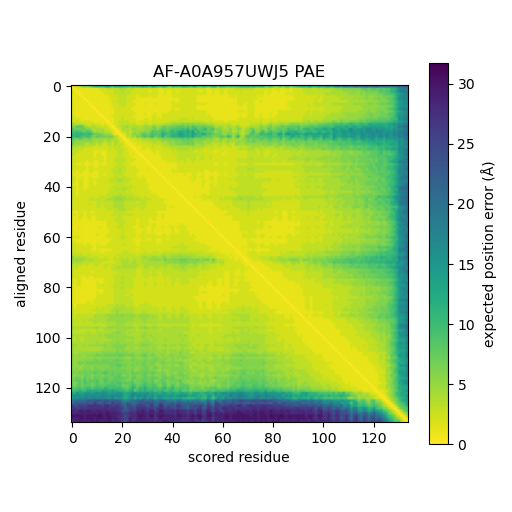1
ATOM 605 N N . PRO A 1 80 ? 4.108 3.572 -13.025 1.00 97.81 80 PRO A N 1
ATOM 606 C CA . PRO A 1 80 ? 2.784 3.854 -13.591 1.00 97.81 80 PRO A CA 1
ATOM 607 C C . PRO A 1 80 ? 1.652 2.995 -13.010 1.00 97.81 80 PRO A C 1
ATOM 609 O O . PRO A 1 80 ? 0.518 3.452 -12.898 1.00 97.81 80 PRO A O 1
ATOM 612 N N . GLY A 1 81 ? 1.947 1.746 -12.625 1.00 98.06 81 GLY A N 1
ATOM 613 C CA . GLY A 1 81 ? 0.963 0.870 -11.982 1.00 98.06 81 GLY A CA 1
ATOM 614 C C . GLY A 1 81 ? 0.597 1.332 -10.570 1.00 98.06 81 GLY A C 1
ATOM 615 O O . GLY A 1 81 ? -0.560 1.224 -10.168 1.00 98.06 81 GLY A O 1
ATOM 616 N N . PHE A 1 82 ? 1.562 1.896 -9.841 1.00 97.94 82 PHE A N 1
ATOM 617 C CA . PHE A 1 82 ? 1.329 2.490 -8.529 1.00 97.94 82 PHE A CA 1
ATOM 618 C C . PHE A 1 82 ? 0.550 3.803 -8.636 1.00 97.94 82 PHE A C 1
ATOM 620 O O . PHE A 1 82 ? -0.422 3.996 -7.909 1.00 97.94 82 PHE A O 1
ATOM 627 N N . ASP A 1 83 ? 0.907 4.658 -9.595 1.00 97.56 83 ASP A N 1
ATOM 628 C CA . ASP A 1 83 ? 0.191 5.910 -9.848 1.00 97.56 83 ASP A CA 1
ATOM 629 C C . ASP A 1 83 ? -1.275 5.649 -10.218 1.00 97.56 83 ASP A C 1
ATOM 631 O O . ASP A 1 83 ? -2.168 6.320 -9.706 1.00 97.56 83 ASP A O 1
ATOM 635 N N . ALA A 1 84 ? -1.549 4.627 -11.038 1.00 98.19 84 ALA A N 1
ATOM 636 C CA . ALA A 1 84 ? -2.914 4.223 -11.375 1.00 98.19 84 ALA A CA 1
ATOM 637 C C . ALA A 1 84 ? -3.706 3.731 -10.148 1.00 98.19 84 ALA A C 1
ATOM 639 O O . ALA A 1 84 ? -4.877 4.072 -9.991 1.00 98.19 84 ALA A O 1
ATOM 640 N N . LEU A 1 85 ? -3.069 2.959 -9.260 1.00 98.00 85 LEU A N 1
ATOM 641 C CA . LEU A 1 85 ? -3.676 2.514 -8.003 1.00 98.00 85 LEU A CA 1
ATOM 642 C C . LEU A 1 85 ? -4.036 3.702 -7.095 1.00 98.00 85 LEU A C 1
ATOM 644 O O . LEU A 1 85 ? -5.132 3.747 -6.536 1.00 98.00 85 LEU A O 1
ATOM 648 N N . LEU A 1 86 ? -3.131 4.674 -6.954 1.00 97.75 86 LEU A N 1
ATOM 649 C CA . LEU A 1 86 ? -3.374 5.879 -6.159 1.00 97.75 86 LEU A CA 1
ATOM 650 C C . LEU A 1 86 ? -4.438 6.788 -6.788 1.00 97.75 86 LEU A C 1
ATOM 652 O O . LEU A 1 86 ? -5.278 7.337 -6.068 1.00 97.75 86 LEU A O 1
ATOM 656 N N . ALA A 1 87 ? -4.452 6.908 -8.115 1.00 97.62 87 ALA A N 1
ATOM 657 C CA . ALA A 1 87 ? -5.445 7.690 -8.843 1.00 97.62 87 ALA A CA 1
ATOM 658 C C . ALA A 1 87 ? -6.870 7.164 -8.606 1.00 97.62 87 ALA A C 1
ATOM 660 O O . ALA A 1 87 ? -7.763 7.963 -8.314 1.00 97.62 87 ALA A O 1
ATOM 661 N N . ASP A 1 88 ? -7.071 5.841 -8.611 1.00 97.00 88 ASP A N 1
ATOM 662 C CA . ASP A 1 88 ? -8.365 5.212 -8.290 1.00 97.00 88 ASP A CA 1
ATOM 663 C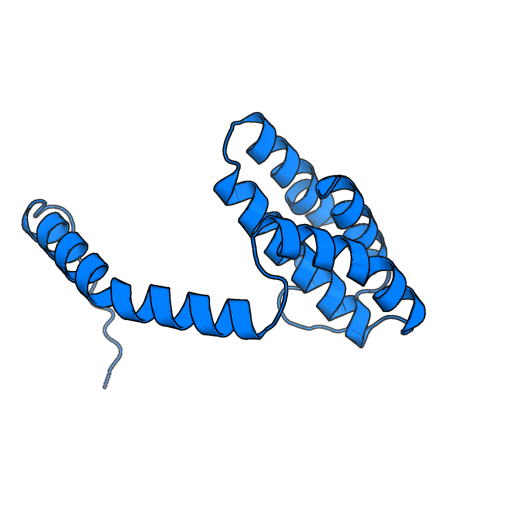 C . ASP A 1 88 ? -8.804 5.464 -6.839 1.00 97.00 88 ASP A C 1
ATOM 665 O O . ASP A 1 88 ? -9.997 5.517 -6.537 1.00 97.00 88 ASP A O 1
ATOM 669 N N . LEU A 1 89 ? -7.850 5.689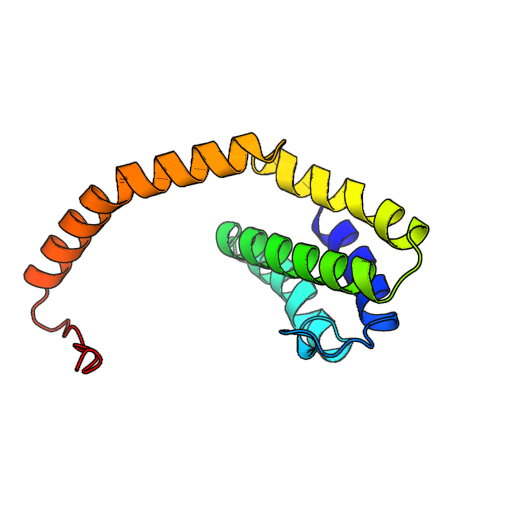 -5.931 1.00 95.75 89 LEU A N 1
ATOM 670 C CA . LEU A 1 89 ? -8.130 6.124 -4.563 1.00 95.75 89 LEU A CA 1
ATOM 671 C C . LEU A 1 89 ? -8.412 7.625 -4.457 1.00 95.75 89 LEU A C 1
ATOM 673 O O . LEU A 1 89 ? -8.739 8.094 -3.364 1.00 95.75 89 LEU A O 1
ATOM 677 N N . GLY A 1 90 ? -8.294 8.384 -5.550 1.00 96.50 90 GLY A N 1
ATOM 678 C CA . GLY A 1 90 ? -8.434 9.838 -5.618 1.00 96.50 90 GLY A CA 1
ATOM 679 C C . GLY A 1 90 ? -7.195 10.598 -5.134 1.00 96.50 90 GLY A C 1
ATOM 680 O O . GLY A 1 90 ? -7.337 11.677 -4.548 1.00 96.50 90 GLY A O 1
ATOM 681 N N . ILE A 1 91 ? -6.006 10.013 -5.294 1.00 97.12 91 ILE A N 1
ATOM 682 C CA . ILE A 1 91 ? -4.705 10.606 -4.970 1.00 97.12 91 ILE A CA 1
ATOM 683 C C . ILE A 1 91 ? -3.928 10.736 -6.282 1.00 97.12 91 ILE A C 1
ATOM 685 O O . ILE A 1 91 ? -3.276 9.800 -6.726 1.00 97.12 91 ILE A O 1
ATOM 689 N N . ASN A 1 92 ? -4.013 11.906 -6.912 1.00 96.94 92 ASN A N 1
ATOM 690 C CA . ASN A 1 92 ? -3.337 12.187 -8.184 1.00 96.94 92 ASN A CA 1
ATOM 691 C C . ASN A 1 92 ? -2.077 13.037 -7.983 1.00 96.94 92 ASN A C 1
ATOM 693 O O . ASN A 1 92 ? -1.307 13.272 -8.910 1.00 96.94 92 ASN A O 1
ATOM 697 N N . SER A 1 93 ? -1.892 13.562 -6.773 1.00 96.06 93 SER A N 1
ATOM 698 C CA . SER A 1 93 ? -0.812 14.471 -6.436 1.00 96.06 93 SER A CA 1
ATOM 699 C C . SER A 1 93 ? -0.509 14.444 -4.941 1.00 96.06 93 SER A C 1
ATOM 701 O O . SER A 1 93 ? -1.344 14.075 -4.111 1.00 96.06 93 SER A O 1
ATOM 703 N N . PHE A 1 94 ? 0.668 14.945 -4.571 1.00 94.56 94 PHE A N 1
ATOM 704 C CA . PHE A 1 94 ? 1.010 15.163 -3.166 1.00 94.56 94 PHE A CA 1
ATOM 705 C C . PHE A 1 94 ? 0.054 16.152 -2.472 1.00 94.56 94 PHE A C 1
ATOM 707 O O . PHE A 1 94 ? -0.246 16.009 -1.287 1.00 94.56 94 PHE A O 1
ATOM 714 N N . ALA A 1 95 ? -0.489 17.126 -3.211 1.00 97.50 95 ALA A N 1
ATOM 715 C CA . ALA A 1 95 ? -1.470 18.069 -2.678 1.00 97.50 95 ALA A CA 1
ATOM 716 C C . ALA A 1 95 ? -2.761 17.369 -2.210 1.00 97.50 95 ALA A C 1
ATOM 718 O O . ALA A 1 95 ? -3.348 17.778 -1.205 1.00 97.50 95 ALA A O 1
ATOM 719 N N . ASP A 1 96 ? -3.169 16.276 -2.867 1.00 97.69 96 ASP A N 1
ATOM 720 C CA . ASP A 1 96 ? -4.322 15.480 -2.434 1.00 97.69 96 ASP A CA 1
ATOM 721 C C . ASP A 1 96 ? -4.079 14.825 -1.068 1.00 97.69 96 ASP A C 1
ATOM 723 O O . ASP A 1 96 ? -4.985 14.806 -0.232 1.00 97.69 96 ASP A O 1
ATOM 727 N N . LEU A 1 97 ? -2.855 14.349 -0.805 1.00 95.06 97 LEU A N 1
ATOM 728 C CA . LEU A 1 97 ? -2.465 13.801 0.501 1.00 95.06 97 LEU A CA 1
ATOM 729 C C . LEU A 1 97 ? -2.487 14.879 1.587 1.00 95.06 97 LEU A C 1
ATOM 731 O O . LEU A 1 97 ? -3.035 14.660 2.668 1.00 95.06 97 LEU A O 1
ATOM 735 N N . VAL A 1 98 ? -1.944 16.064 1.290 1.00 97.19 98 VAL A N 1
ATOM 736 C CA . VAL A 1 98 ? -1.952 17.204 2.221 1.00 97.19 98 VAL A CA 1
ATOM 737 C C . VAL A 1 98 ? -3.383 17.601 2.586 1.00 97.19 98 VAL A C 1
ATOM 739 O O . VAL A 1 98 ? -3.674 17.796 3.770 1.00 97.19 98 VAL A O 1
ATOM 742 N N . ARG A 1 99 ? -4.282 17.662 1.595 1.00 97.50 99 ARG A N 1
ATOM 743 C CA . ARG A 1 99 ? -5.705 17.955 1.803 1.00 97.50 99 ARG A CA 1
ATOM 744 C C . ARG A 1 99 ? -6.384 16.881 2.653 1.00 97.50 99 ARG A C 1
ATOM 746 O O . ARG A 1 99 ? -7.070 17.219 3.612 1.00 97.50 99 ARG A O 1
ATOM 753 N N . ARG A 1 100 ? -6.169 15.595 2.355 1.00 96.31 100 ARG A N 1
ATOM 754 C CA . ARG A 1 100 ? -6.751 14.488 3.140 1.00 96.31 100 ARG A CA 1
ATOM 755 C C . ARG A 1 100 ? -6.273 14.491 4.583 1.00 96.31 100 ARG A C 1
ATOM 757 O O . ARG A 1 100 ? -7.084 14.339 5.487 1.00 96.31 100 ARG A O 1
ATOM 764 N N . ARG A 1 101 ? -4.981 14.742 4.812 1.00 96.81 101 ARG A N 1
ATOM 765 C CA . ARG A 1 101 ? -4.435 14.922 6.161 1.00 96.81 101 ARG A CA 1
ATOM 766 C C . ARG A 1 101 ? -5.181 16.027 6.910 1.00 96.81 101 ARG A C 1
ATOM 768 O O . ARG A 1 101 ? -5.565 15.817 8.049 1.00 96.81 101 ARG A O 1
ATOM 775 N N . GLN A 1 102 ? -5.406 17.185 6.286 1.00 98.06 102 GLN A N 1
ATOM 776 C CA . GLN A 1 102 ? -6.146 18.282 6.923 1.00 98.06 102 GLN A CA 1
ATOM 777 C C . GLN A 1 102 ? -7.584 17.880 7.272 1.00 98.06 102 GLN A C 1
ATOM 779 O O . GLN A 1 102 ? -8.040 18.183 8.368 1.00 98.06 102 GLN A O 1
ATOM 784 N N . GLN A 1 103 ? -8.269 17.164 6.375 1.00 97.31 103 GLN A N 1
ATOM 785 C CA . GLN A 1 103 ? -9.627 16.664 6.615 1.00 97.31 103 GLN A CA 1
ATOM 786 C C . GLN A 1 103 ? -9.675 15.690 7.799 1.00 97.31 103 GLN A C 1
ATOM 788 O O . GLN A 1 103 ? -10.516 15.843 8.678 1.00 97.31 103 GLN A O 1
ATOM 793 N N . VAL A 1 104 ? -8.740 14.735 7.860 1.00 96.81 104 VAL A N 1
ATOM 794 C CA . VAL A 1 104 ? -8.632 13.782 8.977 1.00 96.81 104 VAL A CA 1
ATOM 795 C C . VAL A 1 104 ? -8.338 14.509 10.287 1.00 96.81 104 VAL A C 1
ATOM 797 O O . VAL A 1 104 ? -9.014 14.266 11.279 1.00 96.81 104 VAL A O 1
ATOM 800 N N . MET A 1 105 ? -7.382 15.443 10.293 1.00 98.00 105 MET A N 1
ATOM 801 C CA . MET A 1 105 ? -7.037 16.206 11.498 1.00 98.00 105 MET A CA 1
ATOM 802 C C . MET A 1 105 ? -8.191 17.087 11.990 1.00 98.00 105 MET A C 1
ATOM 804 O O . MET A 1 105 ? -8.347 17.253 13.194 1.00 98.00 105 MET A O 1
ATOM 808 N N . ALA A 1 106 ? -9.002 17.638 11.083 1.00 98.31 106 ALA A N 1
ATOM 809 C CA . ALA A 1 106 ? -10.184 18.418 11.442 1.00 98.31 106 ALA A CA 1
ATOM 810 C C . ALA A 1 106 ? -11.310 17.551 12.028 1.00 98.31 106 ALA A C 1
ATOM 812 O O . ALA A 1 106 ? -12.042 18.021 12.892 1.00 98.31 106 ALA A O 1
ATOM 813 N N . PHE A 1 107 ? -11.435 16.298 11.577 1.00 98.00 107 PHE A N 1
ATOM 814 C CA . PHE A 1 107 ? -12.436 15.346 12.069 1.00 98.00 107 PHE A CA 1
ATOM 815 C C . PHE A 1 107 ? -12.019 14.640 13.371 1.00 98.00 107 PHE A C 1
ATOM 817 O O . PHE A 1 107 ? -12.868 14.199 14.141 1.00 98.00 107 PHE A O 1
ATOM 824 N N . LEU A 1 108 ? -10.715 14.543 13.644 1.00 98.00 108 LEU A N 1
ATOM 825 C CA . LEU A 1 108 ? -10.180 13.790 14.779 1.00 98.00 108 LEU A CA 1
ATOM 826 C C . LEU A 1 108 ? -10.789 14.165 16.150 1.00 98.00 108 LEU A C 1
ATOM 828 O O . LEU A 1 108 ? -11.066 13.241 16.913 1.00 98.00 108 LEU A O 1
ATOM 832 N N . PRO A 1 109 ? -11.053 15.447 16.484 1.00 98.00 109 PRO A N 1
ATOM 833 C CA . PRO A 1 109 ? -11.689 15.797 17.757 1.00 98.00 109 PRO A CA 1
ATOM 834 C C . PRO A 1 109 ? -13.106 15.231 17.916 1.00 98.00 109 PRO A C 1
ATOM 836 O O . PRO A 1 109 ? -13.474 14.810 19.008 1.00 98.00 109 PRO A O 1
ATOM 839 N N . GLU A 1 110 ? -13.891 15.196 16.836 1.00 97.94 110 GLU A N 1
ATOM 840 C CA . GLU A 1 110 ? -15.243 14.623 16.847 1.00 97.94 110 GLU A CA 1
ATOM 841 C C . GLU A 1 110 ? -15.182 13.107 17.035 1.00 97.94 110 GLU A C 1
ATOM 843 O O . GLU A 1 110 ? -15.868 12.560 17.897 1.00 97.94 110 GLU A O 1
ATOM 848 N N . LEU A 1 111 ? -14.297 12.437 16.289 1.00 97.19 111 LEU A N 1
ATOM 849 C CA . LEU A 1 111 ? -14.057 11.005 16.451 1.00 97.19 111 LEU A CA 1
ATOM 850 C C . LEU A 1 111 ? -13.654 10.663 17.891 1.00 97.19 111 LEU A C 1
ATOM 852 O O . LEU A 1 111 ? -14.138 9.678 18.444 1.00 97.19 111 LEU A O 1
ATOM 856 N N . TRP A 1 112 ? -12.787 11.480 18.494 1.00 96.62 112 TRP A N 1
ATOM 857 C CA . TRP A 1 112 ? -12.356 11.302 19.876 1.00 96.62 112 TRP A CA 1
ATOM 858 C C . TRP A 1 112 ? -13.513 11.450 20.866 1.00 96.62 112 TRP A C 1
ATOM 860 O O . TRP A 1 112 ? -13.655 10.614 21.753 1.00 96.62 112 TRP A O 1
ATOM 870 N N . ALA A 1 113 ? -14.357 12.473 20.701 1.00 97.44 113 ALA A N 1
ATOM 871 C CA . ALA A 1 113 ? -15.515 12.686 21.566 1.00 97.44 113 ALA A CA 1
ATOM 872 C C . ALA A 1 113 ? -16.475 11.487 21.524 1.00 97.44 113 ALA A C 1
ATOM 874 O O . ALA A 1 113 ? -16.836 10.952 22.567 1.00 97.44 113 ALA A O 1
ATOM 875 N N . VAL A 1 114 ? -16.800 11.001 20.322 1.00 97.44 114 VAL A N 1
ATOM 876 C CA . VAL A 1 114 ? -17.665 9.824 20.145 1.00 97.44 114 VAL A CA 1
ATOM 877 C C . VAL A 1 114 ? -17.032 8.567 20.745 1.00 97.44 114 VAL A C 1
ATOM 879 O O . VAL A 1 114 ? -17.715 7.781 21.397 1.00 97.44 114 VAL A O 1
ATOM 882 N N . ALA A 1 115 ? -15.727 8.360 20.549 1.00 95.69 115 ALA A N 1
ATOM 883 C CA . ALA A 1 115 ? -15.030 7.221 21.138 1.00 95.69 115 ALA A CA 1
ATOM 884 C C . ALA A 1 115 ? -15.058 7.268 22.675 1.00 95.69 115 ALA A C 1
ATOM 886 O O . ALA A 1 115 ? -15.317 6.243 23.303 1.00 95.69 115 ALA A O 1
ATOM 887 N N . ALA A 1 116 ? -14.850 8.447 23.270 1.00 93.94 116 ALA A N 1
ATOM 888 C CA . ALA A 1 116 ? -14.926 8.644 24.714 1.00 93.94 116 ALA A CA 1
ATOM 889 C C . ALA A 1 116 ? -16.336 8.362 25.257 1.00 93.94 116 ALA A C 1
ATOM 891 O O . ALA A 1 116 ? -16.470 7.615 26.218 1.00 93.94 116 ALA A O 1
ATOM 892 N N . GLU A 1 117 ? -17.388 8.856 24.593 1.00 95.88 117 GLU A N 1
ATOM 893 C CA . GLU A 1 117 ? -18.780 8.563 24.970 1.00 95.88 117 GLU A CA 1
ATOM 894 C C . GLU A 1 117 ? -19.088 7.058 24.943 1.00 95.88 117 GLU A C 1
ATOM 896 O O . GLU A 1 117 ? -19.770 6.539 25.829 1.00 95.88 117 GLU A O 1
ATOM 901 N N . ILE A 1 118 ? -18.574 6.338 23.940 1.00 95.06 118 ILE A N 1
ATOM 902 C CA . ILE A 1 118 ? -18.723 4.882 23.856 1.00 95.06 118 ILE A CA 1
ATOM 903 C C . ILE A 1 118 ? -17.996 4.202 25.018 1.00 95.06 118 ILE A C 1
ATOM 905 O O . ILE A 1 118 ? -18.561 3.293 25.622 1.00 95.06 118 ILE A O 1
ATOM 909 N N . ILE A 1 119 ? -16.770 4.616 25.341 1.00 93.75 119 ILE A N 1
ATOM 910 C CA . ILE A 1 119 ? -16.005 4.037 26.454 1.00 93.75 119 ILE A CA 1
ATOM 911 C C . ILE A 1 119 ? -16.725 4.283 27.785 1.00 93.75 119 ILE A C 1
ATOM 913 O O . ILE A 1 119 ? -16.951 3.334 28.531 1.00 93.75 119 ILE A O 1
ATOM 917 N N . ASP A 1 120 ? -17.182 5.511 28.038 1.00 93.25 120 ASP A N 1
ATOM 918 C CA . ASP A 1 120 ? -17.920 5.869 29.256 1.00 93.25 120 ASP A CA 1
ATOM 919 C C . ASP A 1 120 ? -19.217 5.055 29.412 1.00 93.25 120 ASP A C 1
ATOM 921 O O . ASP A 1 120 ? -19.615 4.700 30.524 1.00 93.25 120 ASP A O 1
ATOM 925 N N . ALA A 1 121 ? -19.872 4.713 28.299 1.00 94.94 121 ALA A N 1
ATOM 926 C CA . ALA A 1 121 ? -21.066 3.871 28.289 1.00 94.94 121 ALA A CA 1
ATOM 927 C C . ALA A 1 121 ? -20.780 2.369 28.501 1.00 94.94 121 ALA A C 1
ATOM 929 O O . ALA A 1 121 ? -21.717 1.606 28.751 1.00 94.94 121 ALA A O 1
ATOM 930 N N . ASN A 1 122 ? -19.522 1.929 28.399 1.00 94.50 122 ASN A N 1
ATOM 931 C CA . ASN A 1 122 ? -19.109 0.528 28.494 1.00 94.50 122 ASN A CA 1
ATOM 932 C C . ASN A 1 122 ? -18.024 0.363 29.578 1.00 94.50 122 ASN A C 1
ATOM 934 O O . ASN A 1 122 ? -16.850 0.207 29.246 1.00 94.50 122 ASN A O 1
ATOM 938 N N . PRO A 1 123 ? -18.395 0.340 30.874 1.00 86.31 123 PRO A N 1
ATOM 939 C CA . PRO A 1 123 ? -17.447 0.388 31.997 1.00 86.31 123 PRO A CA 1
ATOM 940 C C . PRO A 1 123 ? -16.498 -0.819 32.098 1.00 86.31 123 PRO A C 1
ATOM 942 O O . PRO A 1 123 ? -15.500 -0.754 32.813 1.00 86.31 123 PRO A O 1
ATOM 945 N N . ASP A 1 124 ? -16.787 -1.910 31.383 1.00 91.75 124 ASP A N 1
ATOM 946 C CA . ASP A 1 124 ? -15.901 -3.075 31.273 1.00 91.75 124 ASP A CA 1
ATOM 947 C C . ASP A 1 124 ? -14.706 -2.828 30.323 1.00 91.75 124 ASP A C 1
ATOM 949 O O . ASP A 1 124 ? -13.737 -3.589 30.331 1.00 91.75 124 ASP A O 1
ATOM 953 N N . VAL A 1 125 ? -14.748 -1.767 29.504 1.00 85.44 125 VAL A N 1
ATOM 954 C CA . VAL A 1 125 ? -13.631 -1.327 28.655 1.00 85.44 125 VAL A CA 1
ATOM 955 C C . VAL A 1 125 ? -12.666 -0.508 29.509 1.00 85.44 125 VAL A C 1
ATOM 957 O O . VAL A 1 125 ? -12.913 0.657 29.809 1.00 85.44 125 VAL A O 1
ATOM 960 N N . GLN A 1 126 ? -11.545 -1.113 29.898 1.00 78.56 126 GLN A N 1
ATOM 961 C CA . GLN A 1 126 ? -10.490 -0.410 30.626 1.00 78.56 126 GLN A CA 1
ATOM 962 C C . GLN A 1 126 ? -9.485 0.195 29.643 1.00 78.56 126 GLN A C 1
ATOM 964 O O . GLN A 1 126 ? -8.946 -0.509 28.790 1.00 78.56 126 GLN A O 1
ATOM 969 N N . ILE A 1 127 ? -9.228 1.499 29.763 1.00 70.06 127 ILE A N 1
ATOM 970 C CA . ILE A 1 127 ? -8.102 2.138 29.078 1.00 70.06 127 ILE A CA 1
ATOM 971 C C . ILE A 1 127 ? -6.851 1.813 29.900 1.00 70.06 127 ILE A C 1
ATOM 973 O O . ILE A 1 127 ? -6.731 2.265 31.037 1.00 70.06 127 ILE A O 1
ATOM 977 N N . GLU A 1 128 ? -5.928 1.021 29.353 1.00 72.31 128 GLU A N 1
ATOM 978 C CA . GLU A 1 128 ? -4.574 0.944 29.910 1.00 72.31 128 GLU A CA 1
ATOM 979 C C . GLU A 1 128 ? -3.905 2.311 29.715 1.00 72.31 128 GLU A C 1
ATOM 981 O O . GLU A 1 128 ? -3.591 2.713 28.594 1.00 72.31 128 GLU A O 1
ATOM 986 N N . GLU A 1 129 ? -3.727 3.062 30.803 1.00 60.81 129 GLU A N 1
ATOM 987 C CA . GLU A 1 129 ? -2.857 4.236 30.799 1.00 60.81 129 GLU A CA 1
ATOM 988 C C . GLU A 1 129 ? -1.405 3.756 30.707 1.00 60.81 129 GLU A C 1
ATOM 990 O O . GLU A 1 129 ? -0.849 3.224 31.671 1.00 60.81 129 GLU A O 1
ATOM 995 N N . ASP A 1 130 ? -0.782 3.940 29.543 1.00 58.03 130 ASP A N 1
ATOM 996 C CA . ASP A 1 130 ? 0.656 3.740 29.388 1.00 58.03 130 ASP A CA 1
ATOM 997 C C . ASP A 1 130 ? 1.389 4.705 30.333 1.00 58.03 130 ASP A C 1
ATOM 999 O O . ASP A 1 130 ? 1.382 5.928 30.158 1.00 58.03 130 AS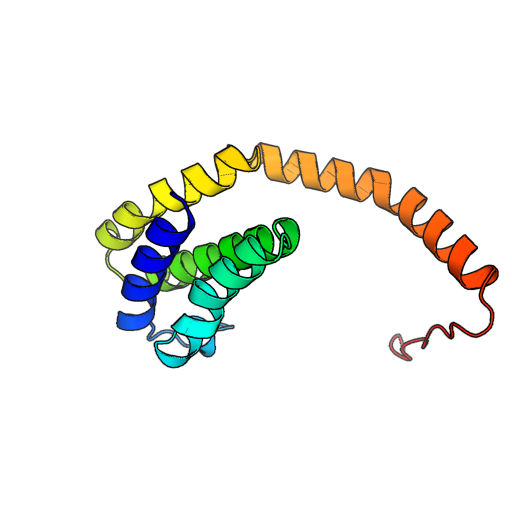P A O 1
ATOM 1003 N N . ALA A 1 131 ? 2.035 4.148 31.357 1.00 53.62 131 A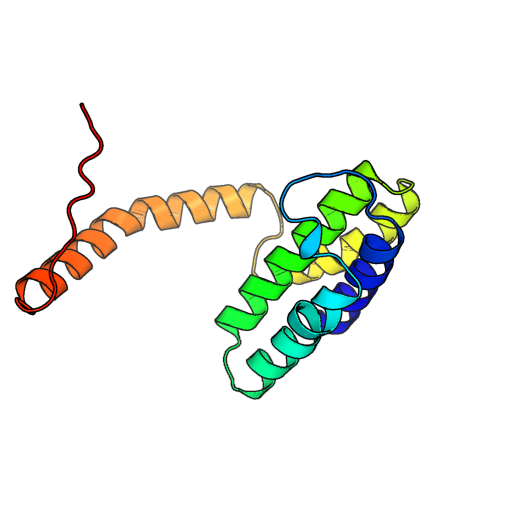LA A N 1
ATOM 1004 C CA . ALA A 1 131 ? 2.908 4.867 32.273 1.00 53.62 131 ALA A CA 1
ATOM 1005 C C . ALA A 1 131 ? 4.194 5.300 31.546 1.00 53.62 131 ALA A C 1
ATOM 1007 O O . ALA A 1 131 ? 5.262 4.722 31.741 1.00 53.62 131 ALA A O 1
ATOM 1008 N N . ALA A 1 132 ? 4.106 6.306 30.678 1.00 52.28 132 ALA A N 1
ATOM 1009 C CA . ALA A 1 132 ? 5.262 6.844 29.972 1.00 52.28 132 ALA A CA 1
ATOM 1010 C C . ALA A 1 132 ? 5.135 8.353 29.720 1.00 52.28 132 ALA A C 1
ATOM 1012 O O . ALA A 1 132 ? 4.992 8.801 28.585 1.00 52.28 132 ALA A O 1
ATOM 1013 N N . ALA A 1 133 ? 5.248 9.141 30.793 1.00 47.31 133 ALA A N 1
ATOM 1014 C CA . ALA A 1 133 ? 5.763 10.511 30.737 1.00 47.31 133 ALA A CA 1
ATOM 1015 C C . ALA A 1 133 ? 6.240 10.973 32.131 1.00 47.31 133 ALA A C 1
ATOM 1017 O O . ALA A 1 133 ? 5.592 11.785 32.792 1.00 47.31 133 ALA A O 1
ATOM 1018 N N . THR A 1 134 ? 7.386 10.446 32.569 1.00 42.62 134 THR A N 1
ATOM 1019 C CA . THR A 1 134 ? 8.309 11.133 33.496 1.00 42.62 134 THR A CA 1
ATOM 1020 C C . THR A 1 134 ? 9.588 11.454 32.758 1.00 42.62 134 THR A C 1
ATOM 1022 O O . THR A 1 134 ? 10.048 10.551 32.022 1.00 42.62 134 THR A O 1
#

Solvent-accessible surface area (backbone atoms only — not comparable to full-atom values): 7695 Å² total; per-residue (Å²): 118,59,67,65,47,42,47,55,37,41,57,57,23,35,76,42,65,72,71,91,50,91,67,50,71,66,50,28,80,85,26,42,57,62,61,49,50,42,33,52,48,28,46,74,72,68,36,48,72,59,22,53,50,52,50,53,53,53,42,53,48,26,53,54,44,23,71,75,56,45,60,70,69,60,39,62,68,46,46,63,53,52,50,52,53,35,38,78,74,67,37,85,47,73,66,44,53,58,52,50,51,51,53,51,62,69,44,44,64,58,56,48,52,54,51,48,54,53,43,71,75,36,81,87,61,74,81,83,76,78,93,77,87,128

pLDDT: mean 92.97, std 10.19, range [42.62, 98.5]

Sequence (134 aa):
AHVPALAHAFDAAAALVKTPILFASDISPAARPISIDGALEQIAHGLHREAIFWMVVTYTRCLHFLTHDAPAELLARHTPGFDALLADLGINSFADLVRRRQQVMAFLPELWAVAAEIIDANPDVQIEEDAAAT

Foldseek 3Di:
DLLVLLLVLLVVLQVFQDDPDPPSVCSHPVNSCVQRVVLVVCVVVVVPVVSLVSSLVSLVVSLVSCVPGHDPVSSVVSVVSNCVSCVVVVPNDPVVVVVVVVVCVVCVVVVVVVVVVVCVVPVVDDDPDPPDDD

Mean predicted aligned error: 5.63 Å